Protein AF-A0AAW0AQ87-F1 (afdb_monomer)

Secondary structure (DSSP, 8-state):
----------------------------GGG------S----HHHHHHHHHHHHHH----S------PPP--------SSSSGGGT---HHHHHHHHHHHHHHHTT---

Structure (mmCIF, N/CA/C/O backbone):
data_AF-A0AAW0AQ87-F1
#
_entry.id   AF-A0AAW0AQ87-F1
#
loop_
_atom_site.group_PDB
_atom_site.id
_atom_site.type_symbol
_atom_site.label_atom_id
_atom_site.label_alt_id
_atom_site.label_comp_id
_atom_site.label_asym_id
_atom_site.label_entity_id
_atom_site.label_seq_id
_atom_site.pdbx_PDB_ins_code
_atom_site.Cartn_x
_atom_site.Cartn_y
_atom_site.Cartn_z
_atom_site.occupancy
_atom_site.B_iso_or_equiv
_atom_site.auth_seq_id
_atom_site.auth_comp_id
_atom_site.auth_asym_id
_atom_site.auth_atom_id
_atom_site.pdbx_PDB_model_num
ATOM 1 N N . MET A 1 1 ? 43.729 54.416 -3.501 1.00 34.72 1 MET A N 1
ATOM 2 C CA . MET A 1 1 ? 43.022 55.589 -2.943 1.00 34.72 1 MET A CA 1
ATOM 3 C C . MET A 1 1 ? 41.755 55.041 -2.281 1.00 34.72 1 MET A C 1
ATOM 5 O O . MET A 1 1 ? 40.839 54.693 -3.002 1.00 34.72 1 MET A O 1
ATOM 9 N N . LEU A 1 2 ? 41.840 54.484 -1.065 1.00 39.97 2 LEU A N 1
ATOM 10 C CA . LEU A 1 2 ? 41.671 55.146 0.247 1.00 39.97 2 LEU A CA 1
ATOM 11 C C . LEU A 1 2 ? 40.313 55.843 0.393 1.00 39.97 2 LEU A C 1
ATOM 13 O O . LEU A 1 2 ? 40.184 56.926 -0.146 1.00 39.97 2 LEU A O 1
ATOM 17 N N . PHE A 1 3 ? 39.381 55.218 1.128 1.00 37.75 3 PHE A N 1
ATOM 18 C CA . PHE A 1 3 ? 38.393 55.777 2.078 1.00 37.75 3 PHE A CA 1
ATOM 19 C C . PHE A 1 3 ? 37.649 54.573 2.705 1.00 37.75 3 PHE A C 1
ATOM 21 O O . PHE A 1 3 ? 37.388 53.608 2.001 1.00 37.75 3 PHE A O 1
ATOM 28 N N . SER A 1 4 ? 37.238 54.509 3.968 1.00 38.56 4 SER A N 1
ATOM 29 C CA . SER A 1 4 ? 37.537 55.273 5.177 1.00 38.56 4 SER A CA 1
ATOM 30 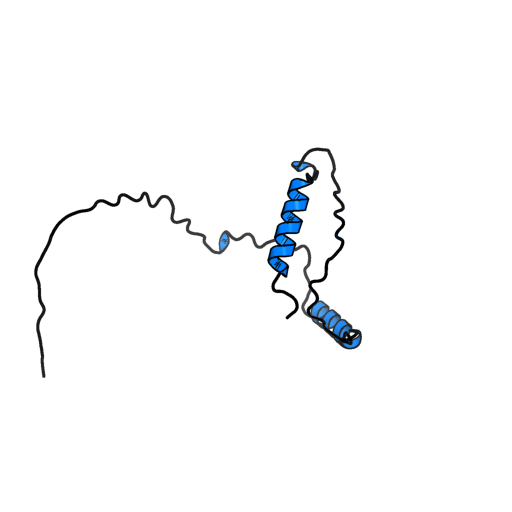C C . SER A 1 4 ? 36.861 54.542 6.350 1.00 38.56 4 SER A C 1
ATOM 32 O O . SER A 1 4 ? 35.758 54.030 6.200 1.00 38.56 4 SER A O 1
ATOM 34 N N . ALA A 1 5 ? 37.575 54.507 7.471 1.00 40.50 5 ALA A N 1
ATOM 35 C CA . ALA A 1 5 ? 37.221 54.265 8.871 1.00 40.50 5 ALA A CA 1
ATOM 36 C C . ALA A 1 5 ? 35.798 53.838 9.315 1.00 40.50 5 ALA A C 1
ATOM 38 O O . ALA A 1 5 ? 34.787 54.480 9.048 1.00 40.50 5 ALA A O 1
ATOM 39 N N . SER A 1 6 ? 35.836 52.821 10.180 1.00 47.53 6 SER A N 1
ATOM 40 C CA . SER A 1 6 ? 34.933 52.437 11.269 1.00 47.53 6 SER A CA 1
ATOM 41 C C . SER A 1 6 ? 34.109 53.550 11.933 1.00 47.53 6 SER A C 1
ATOM 43 O O . SER A 1 6 ? 34.642 54.597 12.298 1.00 47.53 6 SER A O 1
ATOM 45 N N . VAL A 1 7 ? 32.855 53.224 12.268 1.00 44.47 7 VAL A N 1
ATOM 46 C CA . VAL A 1 7 ? 32.094 53.860 13.357 1.00 44.47 7 VAL A CA 1
ATOM 47 C C . VAL A 1 7 ? 31.871 52.818 14.454 1.00 44.47 7 VAL A C 1
ATOM 49 O O . VAL A 1 7 ? 31.300 51.756 14.223 1.00 44.47 7 VAL A O 1
ATOM 52 N N . VAL A 1 8 ? 32.394 53.128 15.636 1.00 46.81 8 VAL A N 1
ATOM 53 C CA . VAL A 1 8 ? 32.203 52.427 16.915 1.00 46.81 8 VAL A CA 1
ATOM 54 C C . VAL A 1 8 ? 31.070 53.129 17.684 1.00 46.81 8 VAL A C 1
ATOM 56 O O . VAL A 1 8 ? 30.775 54.281 17.373 1.00 46.81 8 VAL A O 1
ATOM 59 N N . VAL A 1 9 ? 30.557 52.467 18.737 1.00 40.34 9 VAL A N 1
ATOM 60 C CA . VAL A 1 9 ? 29.754 52.968 19.890 1.00 40.34 9 VAL A CA 1
ATOM 61 C C . VAL A 1 9 ? 28.272 52.577 19.787 1.00 40.34 9 VAL A C 1
ATOM 63 O O . VAL A 1 9 ? 27.648 52.841 18.773 1.00 40.34 9 VAL A O 1
ATOM 66 N N . SER A 1 10 ? 27.573 52.011 20.776 1.00 37.28 10 SER A N 1
ATOM 67 C CA . SER A 1 10 ? 27.848 51.305 22.040 1.00 37.28 10 SER A CA 1
ATOM 68 C C . SER A 1 10 ? 26.492 50.756 22.531 1.00 37.28 10 SER A C 1
ATOM 70 O O . SER A 1 10 ? 25.466 51.366 22.257 1.00 37.28 10 SER A O 1
ATOM 72 N N . LEU A 1 11 ? 26.529 49.633 23.261 1.00 44.69 11 LEU A N 1
ATOM 73 C CA . LEU A 1 11 ? 25.644 49.165 24.354 1.00 44.69 11 LEU A CA 1
ATOM 74 C C . LEU A 1 11 ? 24.219 49.747 24.499 1.00 44.69 11 LEU A C 1
ATOM 76 O O . LEU A 1 11 ? 24.077 50.949 24.676 1.00 44.69 11 LEU A O 1
ATOM 80 N N . LEU A 1 12 ? 23.219 48.862 24.670 1.00 38.06 12 LEU A N 1
ATOM 81 C CA . LEU A 1 12 ? 22.332 48.807 25.856 1.00 38.06 12 LEU A CA 1
ATOM 82 C C . LEU A 1 12 ? 21.381 47.575 25.822 1.00 38.06 12 LEU A C 1
ATOM 84 O O . LEU A 1 12 ? 20.556 47.426 24.932 1.00 38.06 12 LEU A O 1
ATOM 88 N N . PHE A 1 13 ? 21.541 46.719 26.839 1.00 38.72 13 PHE A N 1
ATOM 89 C CA . PHE A 1 13 ? 20.525 46.056 27.681 1.00 38.72 13 PHE A CA 1
ATOM 90 C C . PHE A 1 13 ? 19.372 45.183 27.113 1.00 38.72 13 PHE A C 1
ATOM 92 O O . PHE A 1 13 ? 18.358 45.663 26.625 1.00 38.72 13 PHE A O 1
ATOM 99 N N . THR A 1 14 ? 19.510 43.881 27.425 1.00 50.03 14 THR A N 1
ATOM 100 C CA . THR A 1 14 ? 18.517 42.901 27.934 1.00 50.03 14 THR A CA 1
ATOM 101 C C . THR A 1 14 ? 17.191 42.661 27.207 1.00 50.03 14 THR A C 1
ATOM 103 O O . THR A 1 14 ? 16.244 43.424 27.347 1.00 50.03 14 THR A O 1
ATOM 106 N N . ALA A 1 15 ? 17.039 41.426 26.721 1.00 48.12 15 ALA A N 1
ATOM 107 C CA . ALA A 1 15 ? 15.973 40.540 27.191 1.00 48.12 15 ALA A CA 1
ATOM 108 C C . ALA A 1 15 ? 16.474 39.088 27.146 1.00 48.12 15 ALA A C 1
ATOM 110 O O . ALA A 1 15 ? 16.833 38.563 26.093 1.00 48.12 15 ALA A O 1
ATOM 111 N N . ALA A 1 16 ? 16.550 38.460 28.318 1.00 49.88 16 ALA A N 1
ATOM 112 C CA . ALA A 1 16 ? 16.819 37.042 28.460 1.00 49.88 16 ALA A CA 1
ATOM 113 C C . ALA A 1 16 ? 15.651 36.249 27.858 1.00 49.88 16 ALA A C 1
ATOM 115 O O . ALA A 1 16 ? 14.638 36.032 28.515 1.00 49.88 16 ALA A O 1
ATOM 116 N N . PHE A 1 17 ? 15.796 35.798 26.615 1.00 46.69 17 PHE A N 1
ATOM 117 C CA . PHE A 1 17 ? 14.984 34.708 26.093 1.00 46.69 17 PHE A CA 1
ATOM 118 C C . PHE A 1 17 ? 15.711 33.401 26.387 1.00 46.69 17 PHE A C 1
ATOM 120 O O . PHE A 1 17 ? 16.432 32.858 25.551 1.00 46.69 17 PHE A O 1
ATOM 127 N N . GLY A 1 18 ? 15.539 32.923 27.619 1.00 41.28 18 GLY A N 1
ATOM 128 C CA . GLY A 1 18 ? 15.820 31.540 27.975 1.00 41.28 18 GLY A CA 1
ATOM 129 C C . GLY A 1 18 ? 14.850 30.628 27.233 1.00 41.28 18 GLY A C 1
ATOM 130 O O . GLY A 1 18 ? 13.841 30.216 27.790 1.00 41.28 18 GLY A O 1
ATOM 131 N N . HIS A 1 19 ? 15.143 30.334 25.968 1.00 42.19 19 HIS A N 1
ATOM 132 C CA . HIS A 1 19 ? 14.586 29.163 25.311 1.00 42.19 19 HIS A CA 1
ATOM 133 C C . HIS A 1 19 ? 15.418 27.971 25.781 1.00 42.19 19 HIS A C 1
ATOM 135 O O . HIS A 1 19 ? 16.628 27.956 25.531 1.00 42.19 19 HIS A O 1
ATOM 141 N N . PRO A 1 20 ? 14.831 26.964 26.447 1.00 44.12 20 PRO A N 1
ATOM 142 C CA . PRO A 1 20 ? 15.483 25.676 26.507 1.00 44.12 20 PRO A CA 1
ATOM 143 C C . PRO A 1 20 ? 15.511 25.162 25.066 1.00 44.12 20 PRO A C 1
ATOM 145 O O . PRO A 1 20 ? 14.522 24.640 24.560 1.00 44.12 20 PRO A O 1
ATOM 148 N N . LEU A 1 21 ? 16.647 25.331 24.387 1.00 54.78 21 LEU A N 1
ATOM 149 C CA . LEU A 1 21 ? 17.020 24.500 23.246 1.00 54.78 21 LEU A CA 1
ATOM 150 C C . LEU A 1 21 ? 17.271 23.088 23.791 1.00 54.78 21 LEU A C 1
ATOM 152 O O . LEU A 1 21 ? 18.401 22.620 23.903 1.00 54.78 21 LEU A O 1
ATOM 156 N N . ALA A 1 22 ? 16.194 22.438 24.223 1.00 54.00 22 ALA A N 1
ATOM 157 C CA . ALA A 1 22 ? 16.168 21.028 24.524 1.00 54.00 22 ALA A CA 1
ATOM 158 C C . ALA A 1 22 ? 16.132 20.295 23.180 1.00 54.00 22 ALA A C 1
ATOM 160 O O . ALA A 1 22 ? 15.089 20.190 22.545 1.00 54.00 22 ALA A O 1
ATOM 161 N N . GLY A 1 23 ? 17.307 19.825 22.762 1.00 53.19 23 GLY A N 1
ATOM 162 C CA . GLY A 1 23 ? 17.465 18.786 21.751 1.00 53.19 23 GLY A CA 1
ATOM 163 C C . GLY A 1 23 ? 17.513 19.280 20.309 1.00 53.19 23 GLY A C 1
ATOM 164 O O . GLY A 1 23 ? 16.536 19.178 19.575 1.00 53.19 23 GLY A O 1
ATOM 165 N N . LEU A 1 24 ? 18.700 19.682 19.850 1.00 52.00 24 LEU A N 1
ATOM 166 C CA . LEU A 1 24 ? 19.064 19.390 18.465 1.00 52.00 24 LEU A CA 1
ATOM 167 C C . LEU A 1 24 ? 19.137 17.860 18.356 1.00 52.00 24 LEU A C 1
ATOM 169 O O . LEU A 1 24 ? 20.096 17.252 18.831 1.00 52.00 24 LEU A O 1
ATOM 173 N N . VAL A 1 25 ? 18.102 17.227 17.801 1.00 60.00 25 VAL A N 1
ATOM 174 C CA . VAL A 1 25 ? 18.194 15.826 17.380 1.00 60.00 25 VAL A CA 1
ATOM 175 C C . VAL A 1 25 ? 19.119 15.819 16.171 1.00 60.00 25 VAL A C 1
ATOM 177 O O . VAL A 1 25 ? 18.742 16.235 15.078 1.00 60.00 25 VAL A O 1
ATOM 180 N N . ASN A 1 26 ? 20.367 15.420 16.391 1.00 55.47 26 ASN A N 1
ATOM 181 C CA . ASN A 1 26 ? 21.341 15.229 15.332 1.00 55.47 26 ASN A CA 1
ATOM 182 C C . ASN A 1 26 ? 20.979 13.934 14.595 1.00 55.47 26 ASN A C 1
ATOM 184 O O . ASN A 1 26 ? 21.547 12.886 14.886 1.00 55.47 26 ASN A O 1
ATOM 188 N N . VAL A 1 27 ? 19.989 14.004 13.698 1.00 55.44 27 VAL A N 1
ATOM 189 C CA . VAL A 1 27 ? 19.643 12.900 12.795 1.00 55.44 27 VAL A CA 1
ATOM 190 C C . VAL A 1 27 ? 20.821 12.729 11.845 1.00 55.44 27 VAL A C 1
ATOM 192 O O . VAL A 1 27 ? 20.943 13.420 10.836 1.00 55.44 27 VAL A O 1
ATOM 195 N N . THR A 1 28 ? 21.751 11.856 12.213 1.00 57.25 28 THR A N 1
ATOM 196 C CA . THR A 1 28 ? 22.717 11.324 11.261 1.00 57.25 28 THR A CA 1
ATOM 197 C C . THR A 1 28 ? 21.958 10.435 10.285 1.00 57.25 28 THR A C 1
ATOM 199 O O . THR A 1 28 ? 21.112 9.654 10.706 1.00 57.25 28 THR A O 1
ATOM 202 N N . ASP A 1 29 ? 22.266 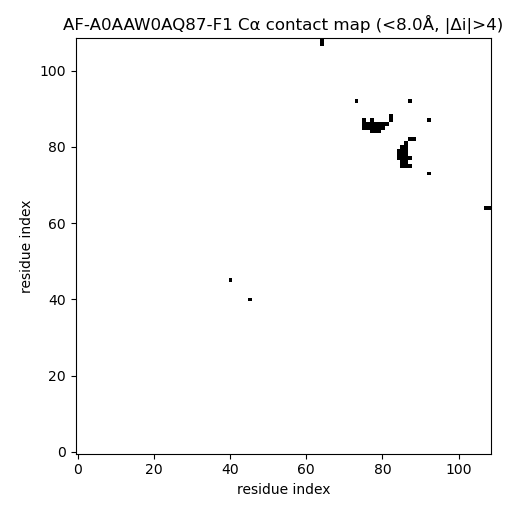10.543 8.995 1.00 55.44 29 ASP A N 1
ATOM 203 C CA . ASP A 1 29 ? 21.694 9.763 7.878 1.00 55.44 29 ASP A CA 1
ATOM 204 C C . ASP A 1 29 ? 21.654 8.235 8.135 1.00 55.44 29 ASP A C 1
ATOM 206 O O . ASP A 1 29 ? 20.849 7.501 7.576 1.00 55.44 29 ASP A O 1
ATOM 210 N N . THR A 1 30 ? 22.463 7.750 9.077 1.00 56.00 30 THR A N 1
ATOM 211 C CA . THR A 1 30 ? 22.491 6.361 9.548 1.00 56.00 30 THR A CA 1
ATOM 212 C C . THR A 1 30 ? 21.317 5.935 10.444 1.00 56.00 30 THR A C 1
ATOM 214 O O . THR A 1 30 ? 21.181 4.740 10.686 1.00 56.00 30 THR A O 1
ATOM 217 N N . ASP A 1 31 ? 20.478 6.859 10.933 1.00 52.84 31 ASP A N 1
ATOM 218 C CA . ASP A 1 31 ? 19.284 6.554 11.751 1.00 52.84 31 ASP A CA 1
ATOM 219 C C . ASP A 1 31 ? 17.989 6.437 10.928 1.00 52.84 31 ASP A C 1
ATOM 221 O O . ASP A 1 31 ? 16.938 6.058 11.455 1.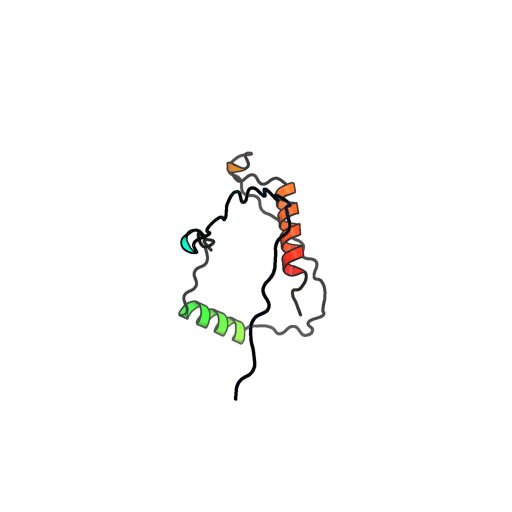00 52.84 31 ASP A O 1
ATOM 225 N N . ILE A 1 32 ? 18.036 6.717 9.621 1.00 59.84 32 ILE A N 1
ATOM 226 C CA . ILE A 1 32 ? 16.947 6.351 8.719 1.00 59.84 32 ILE A CA 1
ATOM 227 C C . ILE A 1 32 ? 17.120 4.860 8.442 1.00 59.84 32 ILE A C 1
ATOM 229 O O . ILE A 1 32 ? 17.820 4.476 7.509 1.00 59.84 32 ILE A O 1
ATOM 233 N N . VAL A 1 33 ? 16.484 3.996 9.239 1.00 66.69 33 VAL A N 1
ATOM 234 C CA . VAL A 1 33 ? 16.236 2.625 8.779 1.00 66.69 33 VAL A CA 1
ATOM 235 C C . VAL A 1 33 ? 15.435 2.777 7.486 1.00 66.69 33 VAL A C 1
ATOM 237 O O . VAL A 1 33 ? 14.299 3.267 7.545 1.00 66.69 33 VAL A O 1
ATOM 240 N N . PRO A 1 34 ? 16.003 2.435 6.314 1.00 64.44 34 PRO A N 1
ATOM 241 C CA . PRO A 1 34 ? 15.279 2.562 5.066 1.00 64.44 34 PRO A CA 1
ATOM 242 C C . PRO A 1 34 ? 14.004 1.750 5.216 1.00 64.44 34 PRO A C 1
ATOM 244 O O . PRO A 1 34 ? 14.039 0.639 5.755 1.00 64.44 34 PRO A O 1
ATOM 247 N N . ARG A 1 35 ? 12.868 2.298 4.779 1.00 75.00 35 ARG A N 1
ATOM 248 C CA . ARG A 1 35 ? 11.638 1.508 4.756 1.00 75.00 35 ARG A CA 1
ATOM 249 C C . ARG A 1 35 ? 11.936 0.232 3.979 1.00 75.00 35 ARG A C 1
ATOM 251 O O . ARG A 1 35 ? 12.260 0.295 2.795 1.00 75.00 35 ARG A O 1
ATOM 258 N N . ALA A 1 36 ? 11.864 -0.907 4.659 1.00 78.69 36 ALA A N 1
ATOM 259 C CA . ALA A 1 36 ? 12.044 -2.191 4.016 1.00 78.69 36 ALA A CA 1
ATOM 260 C C . ALA A 1 36 ? 10.843 -2.401 3.090 1.00 78.69 36 ALA A C 1
ATOM 262 O O . ALA A 1 36 ? 9.728 -2.646 3.548 1.00 78.69 36 ALA A O 1
ATOM 263 N N . CYS A 1 37 ? 11.057 -2.234 1.788 1.00 80.31 37 CYS A N 1
ATOM 264 C CA . CYS A 1 37 ? 10.081 -2.637 0.792 1.00 80.31 37 CYS A CA 1
ATOM 265 C C . CYS A 1 37 ? 10.322 -4.112 0.473 1.00 80.31 37 CYS A C 1
ATOM 267 O O . CYS A 1 37 ? 11.447 -4.502 0.171 1.00 80.31 37 CYS A O 1
ATOM 269 N N . GLY A 1 38 ? 9.274 -4.935 0.541 1.00 82.94 38 GLY A N 1
ATOM 270 C CA . GLY A 1 38 ? 9.367 -6.363 0.213 1.00 82.94 38 GLY A CA 1
ATOM 271 C C . GLY A 1 38 ? 9.572 -6.645 -1.279 1.00 82.94 38 GLY A C 1
ATOM 272 O O . GLY A 1 38 ? 9.743 -7.799 -1.659 1.00 82.94 38 GLY A O 1
ATOM 273 N N . THR A 1 39 ? 9.544 -5.615 -2.127 1.00 82.81 39 THR A N 1
ATOM 274 C CA . THR A 1 39 ? 9.790 -5.726 -3.564 1.00 82.81 39 THR A CA 1
ATOM 275 C C . THR A 1 39 ? 11.218 -5.295 -3.884 1.00 82.81 39 THR A C 1
ATOM 277 O O . THR A 1 39 ? 11.559 -4.120 -3.740 1.00 82.81 39 THR A O 1
ATOM 280 N N . PHE A 1 40 ? 12.030 -6.234 -4.360 1.00 87.56 40 PHE A 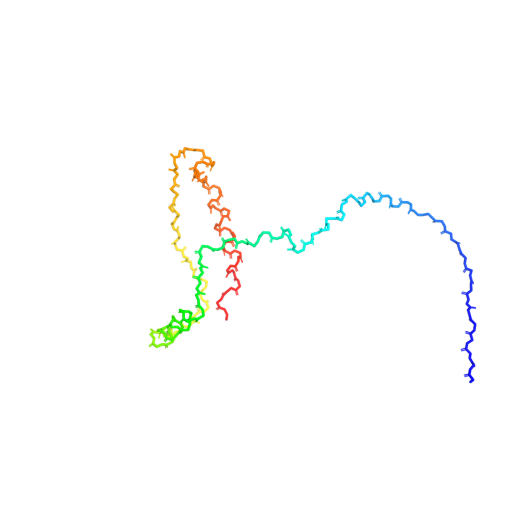N 1
ATOM 281 C CA . PHE A 1 40 ? 13.310 -5.970 -5.011 1.00 87.56 40 PHE A CA 1
ATOM 282 C C . PHE A 1 40 ? 13.184 -6.418 -6.467 1.00 87.56 40 PHE A C 1
ATOM 284 O O . PHE A 1 40 ? 12.763 -7.545 -6.714 1.00 87.56 40 PHE A O 1
ATOM 291 N N . ILE A 1 41 ? 13.497 -5.529 -7.406 1.00 91.00 41 ILE A N 1
ATOM 292 C CA . ILE A 1 41 ? 13.454 -5.799 -8.846 1.00 91.00 41 ILE A CA 1
ATOM 293 C C . ILE A 1 41 ? 14.867 -5.547 -9.361 1.00 91.00 41 ILE A C 1
ATOM 295 O O . ILE A 1 41 ? 15.405 -4.463 -9.136 1.00 91.00 41 ILE A O 1
ATOM 299 N N . SER A 1 42 ? 15.482 -6.545 -9.994 1.00 94.25 42 SER A N 1
ATOM 300 C CA . SER A 1 42 ? 16.783 -6.350 -10.639 1.00 94.25 42 SER A CA 1
ATOM 301 C C . SER A 1 42 ? 16.651 -5.476 -11.889 1.00 94.25 42 SER A C 1
ATOM 303 O O . SER A 1 42 ? 15.582 -5.407 -12.495 1.00 94.25 42 SER A O 1
ATOM 305 N N . ASP A 1 43 ? 17.740 -4.833 -12.313 1.00 95.88 43 ASP A N 1
ATOM 306 C CA . ASP A 1 43 ? 17.722 -3.972 -13.504 1.00 95.88 43 ASP A CA 1
ATOM 307 C C . ASP A 1 43 ? 17.251 -4.732 -14.758 1.00 95.88 43 ASP A C 1
ATOM 309 O O . ASP A 1 43 ? 16.462 -4.208 -15.546 1.00 95.88 43 ASP A O 1
ATOM 313 N N . ASP A 1 44 ? 17.666 -5.994 -14.908 1.00 97.00 44 ASP A N 1
ATOM 314 C CA . ASP A 1 44 ? 17.260 -6.853 -16.026 1.00 97.00 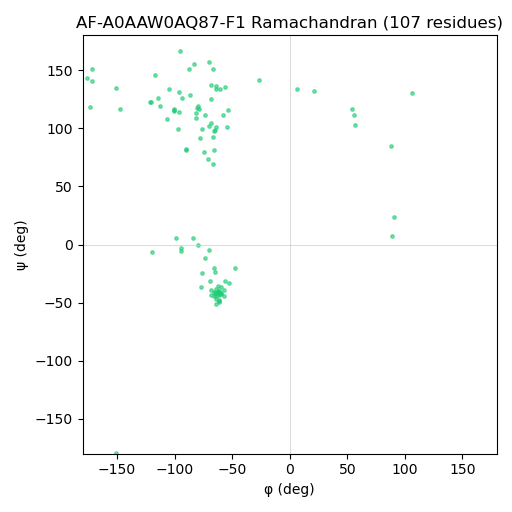44 ASP A CA 1
ATOM 315 C C . ASP A 1 44 ? 15.753 -7.164 -16.005 1.00 97.00 44 ASP A C 1
ATOM 317 O O . ASP A 1 44 ? 15.089 -7.111 -17.044 1.00 97.00 44 ASP A O 1
ATOM 321 N N . GLU A 1 45 ? 15.180 -7.442 -14.828 1.00 96.06 45 GLU A N 1
ATOM 322 C CA . GLU A 1 45 ? 13.737 -7.675 -14.670 1.00 96.06 45 GLU A CA 1
ATOM 323 C C . GLU A 1 45 ? 12.925 -6.401 -14.898 1.00 96.06 45 GLU A C 1
ATOM 325 O O . GLU A 1 45 ? 11.870 -6.457 -15.533 1.00 96.06 45 GLU A O 1
ATOM 330 N N . LEU A 1 46 ? 13.423 -5.253 -14.430 1.00 95.81 46 LEU A N 1
ATOM 331 C CA . LEU A 1 46 ? 12.796 -3.958 -14.672 1.00 95.81 46 LEU A CA 1
ATOM 332 C C . LEU A 1 46 ? 12.748 -3.665 -16.174 1.00 95.81 46 LEU A C 1
ATOM 334 O O . LEU A 1 46 ? 11.685 -3.348 -16.701 1.00 95.81 46 LEU A O 1
ATOM 338 N N . MET A 1 47 ? 13.868 -3.835 -16.884 1.00 97.50 47 MET A N 1
ATOM 339 C CA . MET A 1 47 ? 13.917 -3.637 -18.335 1.00 97.50 47 MET A CA 1
ATOM 340 C C . MET A 1 47 ? 12.953 -4.567 -19.075 1.00 97.50 47 MET A C 1
ATOM 342 O O . MET A 1 47 ? 12.256 -4.127 -19.991 1.00 97.50 47 MET A O 1
ATOM 346 N N . ALA A 1 48 ? 12.883 -5.842 -18.682 1.00 97.69 48 ALA A N 1
ATOM 347 C CA . ALA A 1 48 ? 11.953 -6.792 -19.282 1.00 97.69 48 ALA A CA 1
ATOM 348 C C . ALA A 1 48 ? 10.483 -6.409 -19.019 1.00 97.69 48 ALA A C 1
ATOM 350 O O . ALA A 1 48 ? 9.658 -6.477 -19.935 1.00 97.69 48 ALA A O 1
ATOM 351 N N . ALA A 1 49 ? 10.155 -5.972 -17.798 1.00 96.69 49 ALA A N 1
ATOM 352 C CA . ALA A 1 49 ? 8.811 -5.538 -17.421 1.00 96.69 49 ALA A CA 1
ATOM 353 C C . ALA A 1 49 ? 8.385 -4.261 -18.162 1.00 96.69 49 ALA A C 1
ATOM 355 O O . ALA A 1 49 ? 7.279 -4.214 -18.701 1.00 96.69 49 ALA A O 1
ATOM 356 N N . GLU A 1 50 ? 9.267 -3.265 -18.261 1.00 97.25 50 GLU A N 1
ATOM 357 C CA . GLU A 1 50 ? 9.014 -2.021 -18.998 1.00 97.25 50 GLU A CA 1
ATOM 358 C C . GLU A 1 50 ? 8.874 -2.271 -20.506 1.00 97.25 50 GLU A C 1
ATOM 360 O O . GLU A 1 50 ? 7.966 -1.736 -21.143 1.00 97.25 50 GLU A O 1
ATOM 365 N N . ALA A 1 51 ? 9.703 -3.148 -21.090 1.00 98.00 51 ALA A N 1
ATOM 366 C CA . ALA A 1 51 ? 9.562 -3.551 -22.491 1.00 98.00 51 ALA A CA 1
ATOM 367 C C . ALA A 1 51 ? 8.220 -4.259 -22.746 1.00 98.00 51 ALA A C 1
ATOM 369 O O . ALA A 1 51 ? 7.539 -3.971 -23.735 1.00 98.00 51 ALA A O 1
ATOM 370 N N . HIS A 1 52 ? 7.806 -5.148 -21.836 1.00 97.69 52 HIS A N 1
ATOM 371 C CA . HIS A 1 52 ? 6.498 -5.794 -21.904 1.00 97.69 52 HIS A CA 1
ATOM 372 C C . HIS A 1 52 ? 5.358 -4.776 -21.759 1.00 97.69 52 HIS A C 1
ATOM 374 O O . HIS A 1 52 ? 4.401 -4.823 -22.531 1.00 97.69 52 HIS A O 1
ATOM 380 N N . PHE A 1 53 ? 5.447 -3.837 -20.815 1.00 96.44 53 PHE A N 1
ATOM 381 C CA . PHE A 1 53 ? 4.448 -2.783 -20.646 1.00 96.44 53 PHE A CA 1
ATOM 382 C C . PHE A 1 53 ? 4.346 -1.906 -21.897 1.00 96.44 53 PHE A C 1
ATOM 384 O O . PHE A 1 53 ? 3.250 -1.713 -22.414 1.00 96.44 53 PHE A O 1
ATOM 391 N N . ALA A 1 54 ? 5.467 -1.449 -22.457 1.00 96.12 54 ALA A N 1
ATOM 392 C CA . ALA A 1 54 ? 5.484 -0.618 -23.658 1.00 96.12 54 ALA A CA 1
ATOM 393 C C . ALA A 1 54 ? 4.848 -1.307 -24.878 1.00 96.12 54 ALA A C 1
ATOM 395 O O . ALA A 1 54 ? 4.167 -0.647 -25.661 1.00 96.12 54 ALA A O 1
ATOM 396 N N . ALA A 1 55 ? 5.040 -2.622 -25.026 1.00 97.12 55 ALA A N 1
ATOM 397 C CA . ALA A 1 55 ? 4.464 -3.397 -26.124 1.00 97.12 55 ALA A CA 1
ATOM 398 C C . ALA A 1 55 ? 2.962 -3.694 -25.955 1.00 97.12 55 ALA A C 1
ATOM 400 O O . ALA A 1 55 ? 2.281 -3.932 -26.951 1.00 97.12 55 ALA A O 1
ATOM 401 N N . ASN A 1 56 ? 2.449 -3.699 -24.717 1.00 96.56 56 ASN A N 1
ATOM 402 C CA . ASN A 1 56 ? 1.092 -4.166 -24.403 1.00 96.56 56 ASN A CA 1
ATOM 403 C C . ASN A 1 56 ? 0.179 -3.102 -23.781 1.00 96.56 56 ASN A C 1
ATOM 405 O O . ASN A 1 56 ? -1.008 -3.367 -23.578 1.00 96.56 56 ASN A O 1
ATOM 409 N N . LYS A 1 57 ? 0.696 -1.916 -23.449 1.00 92.62 57 LYS A N 1
ATOM 410 C CA . LYS A 1 57 ? -0.118 -0.845 -22.878 1.00 92.62 57 LYS A CA 1
ATOM 411 C C . LYS A 1 57 ? -1.221 -0.450 -23.856 1.00 92.62 57 LYS A C 1
ATOM 413 O O . LYS A 1 57 ? -0.994 -0.260 -25.050 1.00 92.62 57 LYS A O 1
ATOM 418 N N . VAL A 1 58 ? -2.429 -0.317 -23.325 1.00 90.81 58 VAL A N 1
ATOM 419 C CA . VAL A 1 58 ? -3.569 0.222 -24.062 1.00 90.81 58 VAL A CA 1
ATOM 420 C C . VAL A 1 58 ? -3.664 1.693 -23.706 1.00 90.81 58 VAL A C 1
ATOM 422 O O . VAL A 1 58 ? -3.921 2.034 -22.553 1.00 90.81 58 VAL A O 1
ATOM 425 N N . GLU A 1 59 ? -3.434 2.559 -24.689 1.00 86.38 59 GLU A N 1
ATOM 426 C CA . GLU A 1 59 ? -3.575 3.997 -24.484 1.00 86.38 59 GLU A CA 1
ATOM 427 C C . GLU A 1 59 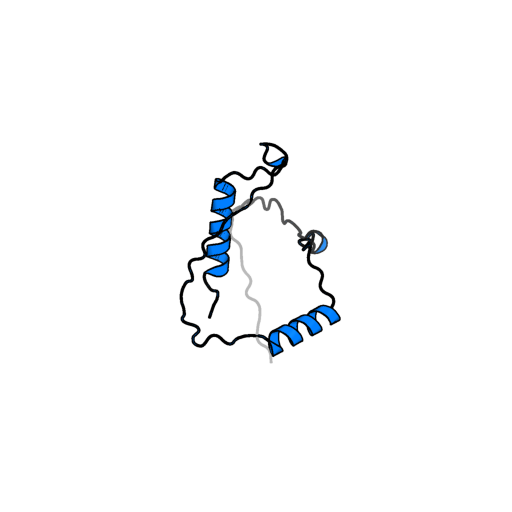? -5.057 4.342 -24.274 1.00 86.38 59 GLU A C 1
ATOM 429 O O . GLU A 1 59 ? -5.898 3.986 -25.111 1.00 86.38 59 GLU A O 1
ATOM 434 N N . PRO A 1 60 ? -5.413 5.018 -23.171 1.00 78.44 60 PRO A N 1
ATOM 435 C CA . PRO A 1 60 ? -6.783 5.447 -22.956 1.00 78.44 60 PRO A CA 1
ATOM 436 C C . PRO A 1 60 ? -7.188 6.468 -24.027 1.00 78.44 60 PRO A C 1
ATOM 438 O O . PRO A 1 60 ? -6.472 7.428 -24.304 1.00 78.44 60 PRO A O 1
ATOM 441 N N . SER A 1 61 ? -8.373 6.287 -24.618 1.00 75.00 61 SER A N 1
ATOM 442 C CA . SER A 1 61 ? -8.905 7.172 -25.669 1.00 75.00 61 SER A CA 1
ATOM 443 C C . SER A 1 61 ? -9.208 8.592 -25.176 1.00 75.00 61 SER A C 1
ATOM 445 O O . SER A 1 61 ? -9.316 9.517 -25.978 1.00 75.00 61 SER A O 1
ATOM 447 N N . SER A 1 62 ? -9.363 8.768 -23.862 1.00 72.81 62 SER A N 1
ATOM 448 C CA . SER A 1 62 ? -9.326 10.065 -23.197 1.00 72.81 62 SER A CA 1
ATOM 449 C C . SER A 1 62 ? -8.830 9.905 -21.762 1.00 72.81 62 SER A C 1
ATOM 451 O O . SER A 1 62 ? -9.281 9.033 -21.019 1.00 72.81 62 SER A O 1
ATOM 453 N N . LEU A 1 63 ? -7.912 10.779 -21.360 1.00 68.31 63 LEU A N 1
ATOM 454 C CA . LEU A 1 63 ? -7.631 11.050 -19.956 1.00 68.31 63 LEU A CA 1
ATOM 455 C C . LEU A 1 63 ? -8.550 12.201 -19.552 1.00 68.31 63 LEU A C 1
ATOM 457 O O . LEU A 1 63 ? -8.177 13.369 -19.626 1.00 68.31 63 LEU A O 1
ATOM 461 N N . ALA A 1 64 ? -9.809 11.895 -19.235 1.00 61.28 64 ALA A N 1
ATOM 462 C CA . ALA A 1 64 ? -10.640 12.902 -18.590 1.00 61.28 64 ALA A CA 1
ATOM 463 C C . ALA A 1 64 ? -10.014 13.209 -17.217 1.00 61.28 64 ALA A C 1
ATOM 465 O O . ALA A 1 64 ? -9.650 12.256 -16.523 1.00 61.28 64 ALA A O 1
ATOM 466 N N . PRO A 1 65 ? -9.904 14.486 -16.797 1.00 60.75 65 PRO A N 1
ATOM 467 C CA . PRO A 1 65 ? -9.520 14.840 -15.437 1.00 60.75 65 PRO A CA 1
ATOM 468 C C . PRO A 1 65 ? -10.697 14.489 -14.527 1.00 60.75 65 PRO A C 1
ATOM 470 O O . PRO A 1 65 ? -11.492 15.334 -14.121 1.00 60.75 65 PRO A O 1
ATOM 473 N N . LEU A 1 66 ? -10.891 13.195 -14.305 1.00 61.00 66 LEU A N 1
ATOM 474 C CA . LEU A 1 66 ? -11.900 12.674 -13.415 1.00 61.00 66 LEU A CA 1
ATOM 475 C C . LEU A 1 66 ? -11.183 12.319 -12.127 1.00 61.00 66 LEU A C 1
ATOM 477 O O . LEU A 1 66 ? -10.357 11.409 -12.098 1.00 61.00 66 LEU A O 1
ATOM 481 N N . ALA A 1 67 ? -11.546 13.013 -11.052 1.00 70.38 67 ALA A N 1
ATOM 482 C CA . ALA A 1 67 ? -11.383 12.461 -9.721 1.00 70.38 67 ALA A CA 1
ATOM 483 C C . ALA A 1 67 ? -12.092 11.095 -9.710 1.00 70.38 67 ALA A C 1
ATOM 485 O O . ALA A 1 67 ? -13.322 11.018 -9.704 1.00 70.38 67 ALA A O 1
ATOM 486 N N . ALA A 1 68 ? -11.318 10.016 -9.817 1.00 79.50 68 ALA A N 1
ATOM 487 C CA . ALA A 1 68 ? -11.849 8.667 -9.834 1.00 79.50 68 ALA A CA 1
ATOM 488 C C . ALA A 1 68 ? -12.137 8.245 -8.394 1.00 79.50 68 ALA A C 1
ATOM 490 O O . ALA A 1 68 ? -11.231 8.148 -7.568 1.00 79.50 68 ALA A O 1
ATOM 491 N N . THR A 1 69 ? -13.404 7.982 -8.079 1.00 87.81 69 THR A N 1
ATOM 492 C CA . THR A 1 69 ? -13.754 7.346 -6.809 1.00 87.81 69 THR A CA 1
ATOM 493 C C . THR A 1 69 ? -13.497 5.850 -6.922 1.00 87.81 69 THR A C 1
ATOM 495 O O . THR A 1 69 ? -14.134 5.161 -7.720 1.00 87.81 69 THR A O 1
ATOM 498 N N . LEU A 1 70 ? -12.562 5.346 -6.120 1.00 89.00 70 LEU A N 1
ATOM 499 C CA . LEU A 1 70 ? -12.250 3.923 -6.043 1.00 89.00 70 LEU A CA 1
ATOM 500 C C . LEU A 1 70 ? -13.008 3.287 -4.875 1.00 89.00 70 LEU A C 1
ATOM 502 O O . LEU A 1 70 ? -12.958 3.780 -3.750 1.00 89.00 70 LEU A O 1
ATOM 506 N N . ASN A 1 71 ? -13.680 2.165 -5.133 1.00 94.31 71 ASN A N 1
ATOM 507 C CA . ASN A 1 71 ? -14.249 1.333 -4.074 1.00 94.31 71 ASN A CA 1
ATOM 508 C C . ASN A 1 71 ? -13.142 0.438 -3.508 1.00 94.31 71 ASN A C 1
ATOM 510 O O . ASN A 1 71 ? -12.678 -0.476 -4.191 1.00 94.31 71 ASN A O 1
ATOM 514 N N . ILE A 1 72 ? -12.706 0.719 -2.280 1.00 93.62 72 ILE A N 1
ATOM 515 C CA . ILE A 1 72 ? -11.587 0.028 -1.629 1.00 93.62 72 ILE A CA 1
ATOM 516 C C . ILE A 1 72 ? -12.126 -0.943 -0.577 1.00 93.62 72 ILE A C 1
ATOM 518 O O . ILE A 1 72 ? -12.963 -0.576 0.245 1.00 93.62 72 ILE A O 1
ATOM 522 N N . TYR A 1 73 ? -11.601 -2.168 -0.577 1.00 96.00 73 TYR A N 1
ATOM 523 C CA . TYR A 1 73 ? -11.916 -3.198 0.409 1.00 96.00 73 TYR A CA 1
ATOM 524 C C . TYR A 1 73 ? -10.635 -3.614 1.132 1.00 96.00 73 TYR A C 1
ATOM 526 O O . TYR A 1 73 ? -9.674 -4.049 0.500 1.00 96.00 73 TYR A O 1
ATOM 534 N N . PHE A 1 74 ? -10.620 -3.481 2.458 1.00 96.88 74 PHE A N 1
ATOM 535 C CA . PHE A 1 74 ? -9.501 -3.913 3.290 1.00 96.88 74 PHE A CA 1
ATOM 536 C C . PHE A 1 74 ? -9.751 -5.332 3.799 1.00 96.88 74 PHE A C 1
ATOM 538 O O . PHE A 1 74 ? -10.773 -5.610 4.424 1.00 96.88 74 PHE A O 1
ATOM 545 N N . HIS A 1 75 ? -8.796 -6.227 3.564 1.00 97.19 75 HIS A N 1
ATOM 546 C CA . HIS A 1 75 ? -8.795 -7.562 4.150 1.00 97.19 75 HIS A CA 1
ATOM 547 C C . HIS A 1 75 ? -7.908 -7.558 5.395 1.00 97.19 75 HIS A C 1
ATOM 549 O O . HIS A 1 75 ? -6.686 -7.644 5.295 1.00 97.19 75 HIS A O 1
ATOM 555 N N . VAL A 1 76 ? -8.521 -7.448 6.573 1.00 97.00 76 VAL A N 1
ATOM 556 C CA . VAL A 1 76 ? -7.802 -7.574 7.846 1.00 97.00 76 VAL A CA 1
ATOM 557 C C . VAL A 1 76 ? -7.621 -9.057 8.156 1.00 97.00 76 VAL A C 1
ATOM 559 O O . VAL A 1 76 ? -8.592 -9.773 8.397 1.00 97.00 76 VAL A O 1
ATOM 562 N N . VAL A 1 77 ? -6.372 -9.522 8.140 1.00 96.50 77 VAL A N 1
ATOM 563 C CA . VAL A 1 77 ? -6.001 -10.882 8.543 1.00 96.50 77 VAL A CA 1
ATOM 564 C C . VAL A 1 77 ? -5.316 -10.795 9.899 1.00 96.50 77 VAL A C 1
ATOM 566 O O . VAL A 1 77 ? -4.186 -10.319 9.997 1.00 96.50 77 VAL A O 1
ATOM 569 N N . SER A 1 78 ? -6.003 -11.245 10.945 1.00 97.88 78 SER A N 1
ATOM 570 C CA . SER A 1 78 ? -5.505 -11.204 12.317 1.00 97.88 78 SER A CA 1
ATOM 571 C C . SER A 1 78 ? -5.338 -12.608 12.891 1.00 97.88 78 SER A C 1
ATOM 573 O O . SER A 1 78 ? -6.087 -13.534 12.578 1.00 97.88 78 SER A O 1
ATOM 575 N N . ARG A 1 79 ? -4.323 -12.777 13.742 1.00 98.06 79 ARG A N 1
ATOM 576 C CA . ARG A 1 79 ? -4.124 -14.011 14.515 1.00 98.06 79 ARG A CA 1
ATOM 577 C C . ARG A 1 79 ? -5.085 -14.081 15.703 1.00 98.06 79 ARG A C 1
ATOM 579 O O . ARG A 1 79 ? -5.532 -15.160 16.076 1.00 98.06 79 ARG A O 1
ATOM 586 N N . ASP A 1 80 ? -5.345 -12.935 16.320 1.00 96.94 80 ASP A N 1
ATOM 587 C CA . ASP A 1 80 ? -6.178 -12.770 17.509 1.00 96.94 80 ASP A CA 1
ATOM 588 C C . ASP A 1 80 ? -6.821 -11.368 17.508 1.00 96.94 80 ASP A C 1
ATOM 590 O O . ASP A 1 80 ? -6.625 -10.592 16.575 1.00 96.94 80 ASP A O 1
ATOM 594 N N . SER A 1 81 ? -7.616 -11.032 18.528 1.00 96.56 81 SER A N 1
ATOM 595 C CA . SER A 1 81 ? -8.350 -9.758 18.592 1.00 96.56 81 SER A CA 1
ATOM 596 C C . SER A 1 81 ? -7.503 -8.556 19.033 1.00 96.56 81 SER A C 1
ATOM 598 O O . SER A 1 81 ? -8.033 -7.450 19.159 1.00 96.56 81 SER A O 1
ATOM 600 N N . SER A 1 82 ? -6.212 -8.741 19.322 1.00 97.44 82 SER A N 1
ATOM 601 C CA . SER A 1 82 ? -5.331 -7.654 19.750 1.00 97.44 82 SER A CA 1
ATOM 602 C C . SER A 1 82 ? -4.704 -6.932 18.558 1.00 97.44 82 SER A C 1
ATOM 604 O O . SER A 1 82 ? -4.438 -7.529 17.515 1.00 97.44 82 SER A O 1
ATOM 606 N N . VAL A 1 83 ? -4.392 -5.644 18.733 1.00 96.69 83 VAL A N 1
ATOM 607 C CA . VAL A 1 83 ? -3.697 -4.851 17.703 1.00 96.69 83 VAL A CA 1
ATOM 608 C C . VAL A 1 83 ? -2.330 -5.450 17.367 1.00 96.69 83 VAL A C 1
ATOM 610 O O . VAL A 1 83 ? -1.979 -5.591 16.200 1.00 96.69 83 VAL A O 1
ATOM 613 N N . ALA A 1 84 ? -1.589 -5.904 18.381 1.00 96.31 84 ALA A N 1
ATOM 614 C CA . ALA A 1 84 ? -0.310 -6.588 18.186 1.00 96.31 84 ALA A CA 1
ATOM 615 C C . ALA A 1 84 ? -0.450 -7.940 17.454 1.00 96.31 84 ALA A C 1
ATOM 617 O O . ALA A 1 84 ? 0.506 -8.413 16.844 1.00 96.31 84 ALA A O 1
ATOM 618 N N . GLY A 1 85 ? -1.629 -8.565 17.511 1.00 96.75 85 GLY A N 1
ATOM 619 C CA . GLY A 1 85 ? -1.985 -9.772 16.764 1.00 96.75 85 GLY A CA 1
ATOM 620 C C . GLY A 1 85 ? -2.467 -9.513 15.335 1.00 96.75 85 GLY A C 1
ATOM 621 O O . GLY A 1 85 ? -2.895 -10.457 14.670 1.00 96.75 85 GLY A O 1
ATOM 622 N N . GLY A 1 86 ? -2.410 -8.264 14.861 1.00 95.69 86 GLY A N 1
ATOM 623 C CA . GLY A 1 86 ? -2.840 -7.868 13.520 1.00 95.69 86 GLY A CA 1
ATOM 624 C C . GLY A 1 86 ? -4.314 -7.475 13.423 1.00 95.69 86 GLY A C 1
ATOM 625 O O . GLY A 1 86 ? -4.806 -7.268 12.318 1.00 95.69 86 GLY A O 1
ATOM 626 N N . ASN A 1 87 ? -5.036 -7.368 14.545 1.00 97.62 87 ASN A N 1
ATOM 627 C CA . ASN A 1 87 ? -6.388 -6.818 14.527 1.00 97.62 87 ASN A CA 1
ATOM 628 C C . ASN A 1 87 ? -6.332 -5.299 14.334 1.00 97.62 87 ASN A C 1
ATOM 630 O O . ASN A 1 87 ? -5.892 -4.571 15.222 1.00 97.62 87 ASN A O 1
ATOM 634 N N . VAL A 1 88 ? -6.789 -4.816 13.184 1.00 97.62 88 VAL A N 1
ATOM 635 C CA . VAL A 1 88 ? -6.775 -3.390 12.844 1.00 97.62 88 VAL A CA 1
ATOM 636 C C . VAL A 1 88 ? -8.175 -2.811 13.072 1.00 97.62 88 VAL A C 1
ATOM 638 O O . VAL A 1 88 ? -9.105 -3.243 12.392 1.00 97.62 88 VAL A O 1
ATOM 641 N N . PRO A 1 89 ? -8.363 -1.859 14.007 1.00 97.06 89 PRO A N 1
ATOM 642 C CA . PRO A 1 89 ? -9.654 -1.205 14.207 1.00 97.06 89 PRO A CA 1
ATOM 643 C C . PRO A 1 89 ? -10.057 -0.344 13.006 1.00 97.06 89 PRO A C 1
ATOM 645 O O . PRO A 1 89 ? -9.200 0.270 12.368 1.00 97.06 89 PRO A O 1
ATOM 648 N N . ASP A 1 90 ? -11.364 -0.194 12.783 1.00 97.44 90 ASP A N 1
ATOM 649 C CA . ASP A 1 90 ? -11.925 0.613 11.687 1.00 97.44 90 ASP A CA 1
ATOM 650 C C . ASP A 1 90 ? -11.384 2.047 11.644 1.00 97.44 90 ASP A C 1
ATOM 652 O O . ASP A 1 90 ? -11.202 2.605 10.564 1.00 97.44 90 ASP A O 1
ATOM 656 N N . SER A 1 91 ? -11.069 2.640 12.800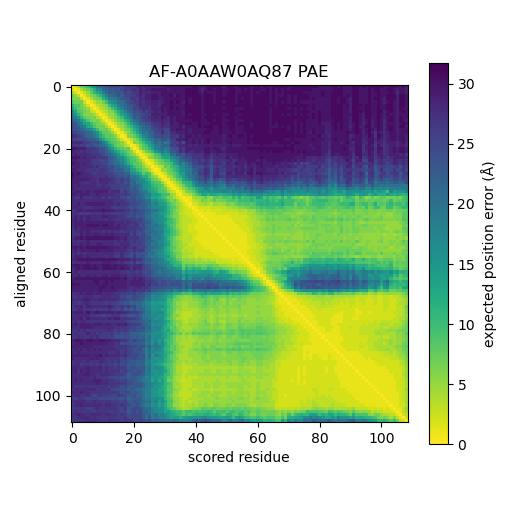 1.00 97.94 91 SER A N 1
ATOM 657 C CA . SER A 1 91 ? -10.475 3.979 12.859 1.00 97.94 91 SER A CA 1
ATOM 658 C C . SER A 1 91 ? -9.128 4.046 12.137 1.00 97.94 91 SER A C 1
ATOM 660 O O . SER A 1 91 ? -8.899 4.977 11.379 1.00 97.94 91 SER A O 1
ATOM 662 N N . GLN A 1 92 ? -8.268 3.033 12.289 1.00 97.94 92 GLN A N 1
ATOM 663 C CA . GLN A 1 92 ? -6.973 2.999 11.597 1.00 97.94 92 GLN A CA 1
ATOM 664 C C . GLN A 1 92 ? -7.139 2.788 10.086 1.00 97.94 92 GLN A C 1
ATOM 666 O O . GLN A 1 92 ? -6.346 3.296 9.296 1.00 97.94 92 GLN A O 1
ATOM 671 N N . ILE A 1 93 ? -8.184 2.070 9.666 1.00 97.69 93 ILE A N 1
ATOM 672 C CA . ILE A 1 93 ? -8.522 1.915 8.245 1.00 97.69 93 ILE A CA 1
ATOM 673 C C . ILE A 1 93 ? -9.012 3.252 7.671 1.00 97.69 93 ILE A C 1
ATOM 675 O O . ILE A 1 93 ? -8.589 3.648 6.585 1.00 97.69 93 ILE A O 1
ATOM 679 N N . ALA A 1 94 ? -9.859 3.977 8.406 1.00 98.00 94 ALA A N 1
ATOM 680 C CA . ALA A 1 94 ? -10.325 5.307 8.017 1.00 98.00 94 ALA A CA 1
ATOM 681 C C . ALA A 1 94 ? -9.171 6.323 7.923 1.00 98.00 94 ALA A C 1
ATOM 683 O O . ALA A 1 94 ? -9.107 7.102 6.967 1.00 98.00 94 ALA A O 1
ATOM 684 N N . ASP A 1 95 ? -8.219 6.265 8.857 1.00 98.31 95 ASP A N 1
ATOM 685 C CA . ASP A 1 95 ? -7.007 7.085 8.822 1.00 98.31 95 ASP A CA 1
ATOM 686 C C . ASP A 1 95 ? -6.172 6.775 7.566 1.00 98.31 95 ASP A C 1
ATOM 688 O O . ASP A 1 95 ? -5.748 7.688 6.858 1.00 98.31 95 ASP A O 1
ATOM 692 N N . GLN A 1 96 ? -6.011 5.496 7.203 1.00 97.75 96 GLN A N 1
ATOM 693 C CA . GLN A 1 96 ? -5.299 5.111 5.979 1.00 97.75 96 GLN A CA 1
ATOM 694 C C . GLN A 1 96 ? -6.008 5.600 4.706 1.00 97.75 96 GLN A C 1
ATOM 696 O O . GLN A 1 96 ? -5.348 6.026 3.757 1.00 97.75 96 GLN A O 1
ATOM 701 N N . ILE A 1 97 ? -7.343 5.567 4.669 1.00 96.81 97 ILE A N 1
ATOM 702 C CA . ILE A 1 97 ? -8.124 6.138 3.559 1.00 96.81 97 ILE A CA 1
ATOM 703 C C . ILE A 1 97 ? -7.866 7.643 3.438 1.00 96.81 97 ILE A C 1
ATOM 705 O O . ILE A 1 97 ? -7.707 8.147 2.326 1.00 96.81 97 ILE A O 1
ATOM 709 N N . THR A 1 98 ? -7.762 8.347 4.565 1.00 97.44 98 THR A N 1
ATOM 710 C CA . THR A 1 98 ? -7.432 9.778 4.591 1.00 97.44 98 THR A CA 1
ATOM 711 C C . THR A 1 98 ? -6.050 10.030 3.989 1.00 97.44 98 THR A C 1
ATOM 713 O O . THR A 1 98 ? -5.939 10.810 3.045 1.00 97.44 98 THR A O 1
ATOM 716 N N . VAL A 1 99 ? -5.027 9.287 4.428 1.00 96.81 99 VAL A N 1
ATOM 717 C CA . VAL A 1 99 ? -3.656 9.397 3.894 1.00 96.81 99 VAL A CA 1
ATOM 718 C C . VAL A 1 99 ? -3.608 9.150 2.385 1.00 96.81 99 VAL A C 1
ATOM 720 O O . VAL A 1 99 ? -2.948 9.892 1.662 1.00 96.81 99 VAL A O 1
ATOM 723 N N . MET A 1 100 ? -4.308 8.126 1.883 1.00 95.00 100 MET A N 1
ATOM 724 C CA . MET A 1 100 ? -4.345 7.844 0.444 1.00 95.00 100 MET A CA 1
ATOM 725 C C . MET A 1 100 ? -5.005 8.982 -0.338 1.00 95.00 100 MET A C 1
ATOM 727 O O . MET A 1 100 ? -4.449 9.438 -1.334 1.00 95.00 100 MET A O 1
ATOM 731 N N . ASN A 1 101 ? -6.160 9.473 0.113 1.00 93.81 101 ASN A N 1
ATOM 732 C CA . ASN A 1 101 ? -6.846 10.575 -0.562 1.00 93.81 101 ASN A CA 1
ATOM 7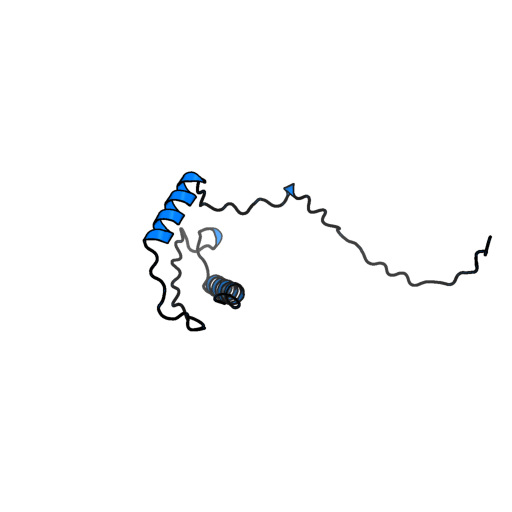33 C C . ASN A 1 101 ? -5.990 11.849 -0.588 1.00 93.81 101 ASN A C 1
ATOM 735 O O . ASN A 1 101 ? -5.926 12.514 -1.619 1.00 93.81 101 ASN A O 1
ATOM 739 N N . GLU A 1 102 ? -5.300 12.169 0.508 1.00 94.88 102 GLU A N 1
ATOM 740 C CA . GLU A 1 102 ? -4.388 13.313 0.570 1.00 94.88 102 GLU A CA 1
ATOM 741 C C . GLU A 1 102 ? -3.206 13.144 -0.389 1.00 94.88 102 GLU A C 1
ATOM 743 O O . GLU A 1 102 ? -2.961 14.018 -1.224 1.00 94.88 102 GLU A O 1
ATOM 748 N N . ALA A 1 103 ? -2.518 12.000 -0.326 1.00 93.75 103 ALA A N 1
ATOM 749 C CA . ALA A 1 103 ? -1.337 11.721 -1.141 1.00 93.75 103 ALA A CA 1
ATOM 750 C C . ALA A 1 103 ? -1.640 11.708 -2.648 1.00 93.75 103 ALA A C 1
ATOM 752 O O . ALA A 1 103 ? -0.817 12.164 -3.442 1.00 93.75 103 ALA A O 1
ATOM 753 N N . PHE A 1 104 ? -2.821 11.224 -3.048 1.00 90.50 104 PHE A N 1
ATOM 754 C CA . PHE A 1 104 ? -3.217 11.141 -4.455 1.00 90.50 104 PHE A CA 1
ATOM 755 C C . PHE A 1 104 ? -4.039 12.339 -4.955 1.00 90.50 104 PHE A C 1
ATOM 757 O O . PHE A 1 104 ? -4.302 12.423 -6.153 1.00 90.50 104 PHE A O 1
ATOM 764 N N . SER A 1 105 ? -4.387 13.305 -4.097 1.00 88.62 105 SER A N 1
ATOM 765 C CA . SER A 1 105 ? -5.236 14.458 -4.457 1.00 88.62 105 SER A CA 1
ATOM 766 C C . SER A 1 105 ? -4.717 15.302 -5.633 1.00 88.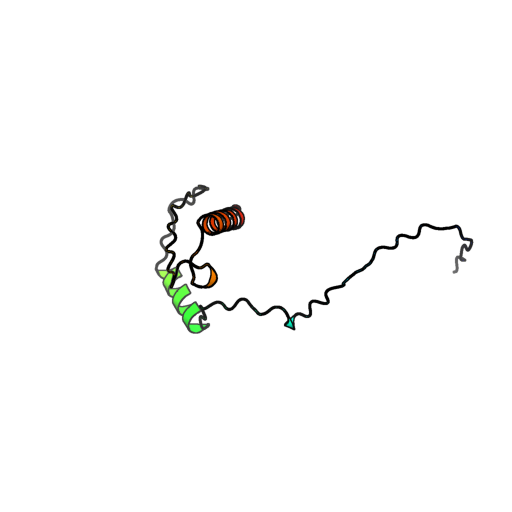62 105 SER A C 1
ATOM 768 O O . SER A 1 105 ? -5.514 15.857 -6.386 1.00 88.62 105 SER A O 1
ATOM 770 N N . GLY A 1 106 ? -3.394 15.389 -5.811 1.00 83.00 106 GLY A N 1
ATOM 771 C CA . GLY A 1 106 ? -2.743 16.107 -6.917 1.00 83.00 106 GLY A CA 1
ATOM 772 C C . GLY A 1 106 ? -2.286 15.221 -8.082 1.00 83.00 106 GLY A C 1
ATOM 773 O O . GLY A 1 106 ? -1.593 15.700 -8.980 1.00 83.00 106 GLY A O 1
ATOM 774 N N . SER A 1 107 ? -2.610 13.928 -8.056 1.00 78.56 107 SER A N 1
ATOM 775 C CA . SER A 1 107 ? -2.170 12.958 -9.066 1.00 78.56 107 SER A CA 1
ATOM 776 C C . SER A 1 107 ? -3.071 12.981 -10.306 1.00 78.56 107 SER A C 1
ATOM 778 O O . SER A 1 107 ? -4.243 13.333 -10.213 1.00 78.56 107 SER A O 1
ATOM 780 N N . GLY A 1 108 ? -2.546 12.555 -11.459 1.00 62.97 108 GLY A N 1
ATOM 781 C CA . GLY A 1 108 ? -3.330 12.418 -12.697 1.00 62.97 108 GLY A CA 1
ATOM 782 C C . GLY A 1 108 ? -3.369 13.655 -13.603 1.00 62.97 108 GLY A C 1
ATOM 783 O O . GLY A 1 108 ? -4.310 13.785 -14.383 1.00 62.97 108 GLY A O 1
ATOM 784 N N . ASN A 1 109 ? -2.370 14.539 -13.496 1.00 49.34 109 ASN A N 1
ATOM 785 C CA . ASN A 1 109 ? -2.153 15.679 -14.397 1.00 49.34 109 ASN A CA 1
ATOM 786 C C . ASN A 1 109 ? -1.083 15.378 -15.450 1.00 49.34 109 ASN A C 1
ATOM 788 O O . ASN A 1 109 ? -0.110 14.673 -15.094 1.00 49.34 109 ASN A O 1
#

Sequence (109 aa):
MLFSASVVVSLLFTAAFGHPLAGLVNVTDTDIVPRACGTFISDDELMAAEAHFAANKVEPSSLAPLAATLNIYFHVVSRDSSVAGGNVPDSQIADQITVMNEAFSGSGN

Mean predicted aligned error: 15.78 Å

InterPro domains:
  IPR024079 Metallopeptidase, catalytic domain superfamily [G3DSA:3.40.390.10] (67-109)

Foldseek 3Di:
DDDDDDDDDDDDDDDDPPDPPPDPPPPDVVPCPDPDDPDDADPVRVVVVVVVCVVDPDDPPDLDPDPDDDDDDDDQDFPDCDVVRRNDDPVVVVVVVVVVCVVCVPPSD

Radius of gyration: 28.67 Å; Cα contacts (8 Å, |Δi|>4): 25; chains: 1; bounding box: 57×70×55 Å

Solvent-accessible surface area (backbone atoms only — not comparable to full-atom values): 7817 Å² total; per-residue (Å²): 135,90,85,80,82,87,84,84,90,78,90,83,85,86,77,88,78,83,66,83,82,78,67,86,77,80,79,51,80,84,72,61,74,71,83,84,64,94,78,84,76,54,73,69,56,48,52,53,50,51,53,49,43,72,76,64,64,78,79,71,95,66,86,69,90,61,90,75,86,77,92,82,81,86,84,80,73,51,84,44,90,43,60,92,37,42,32,76,55,69,67,61,54,53,51,50,53,50,51,51,52,61,73,49,66,81,61,87,124

pLDDT: mean 77.01, std 21.84, range [34.72, 98.31]

Organism: NCBI:txid297713